Protein AF-A0A2G9NCZ1-F1 (afdb_monomer)

Secondary structure (DSSP, 8-state):
----HHHHHHHHHHHHHHHHHHHHHHHHHHHHS--HHHHHHHHHHHHHHHHHHHHHHHHHHHHHHHHH-TTGGGGHHHHHHHHHHHHHHHHHHHHHHHHHHH---HHHHHHHTHHHHHHHHHHHHHHHHHHHHHHHHHHHHHHHHHHHHHHHTT--

Mean predicted aligned error: 5.5 Å

Structure (mmCIF, N/CA/C/O backbone):
data_AF-A0A2G9NCZ1-F1
#
_entry.id   AF-A0A2G9NCZ1-F1
#
loop_
_atom_site.group_PDB
_atom_site.id
_atom_site.type_symbol
_atom_site.label_atom_id
_atom_site.label_alt_id
_atom_site.label_comp_id
_atom_site.label_asym_id
_atom_site.label_entity_id
_atom_site.label_seq_id
_atom_site.pdbx_PDB_ins_code
_atom_site.Cartn_x
_atom_site.Cartn_y
_atom_site.Cartn_z
_atom_site.occupancy
_atom_site.B_iso_or_equiv
_atom_site.auth_seq_id
_atom_site.auth_comp_id
_atom_site.auth_asym_id
_atom_site.auth_atom_id
_atom_site.pdbx_PDB_model_num
ATOM 1 N N . MET A 1 1 ? -2.284 -4.801 21.613 1.00 41.34 1 MET A N 1
ATOM 2 C CA . MET A 1 1 ? -1.680 -3.637 22.298 1.00 41.34 1 MET A CA 1
ATOM 3 C C . MET A 1 1 ? -2.272 -2.375 21.692 1.00 41.34 1 MET A C 1
ATOM 5 O O . MET A 1 1 ? -2.234 -2.248 20.473 1.00 41.34 1 MET A O 1
ATOM 9 N N . ALA A 1 2 ? -2.890 -1.494 22.481 1.00 47.34 2 ALA A N 1
ATOM 10 C CA . ALA A 1 2 ? -3.375 -0.217 21.961 1.00 47.34 2 ALA A CA 1
ATOM 11 C C . ALA A 1 2 ? -2.157 0.614 21.532 1.00 47.34 2 ALA A C 1
ATOM 13 O O . ALA A 1 2 ? -1.387 1.057 22.381 1.00 47.34 2 ALA A O 1
ATOM 14 N N . ARG A 1 3 ? -1.928 0.759 20.221 1.00 61.88 3 ARG A N 1
ATOM 15 C CA . ARG A 1 3 ? -0.846 1.610 19.718 1.00 61.88 3 ARG A CA 1
ATOM 16 C C . ARG A 1 3 ? -1.153 3.050 20.144 1.00 61.88 3 ARG A C 1
ATOM 18 O O . ARG A 1 3 ? -2.246 3.561 19.891 1.00 61.88 3 ARG A O 1
ATOM 25 N N . SER A 1 4 ? -0.214 3.690 20.836 1.00 83.81 4 SER A N 1
ATOM 26 C CA . SER A 1 4 ? -0.305 5.120 21.144 1.00 83.81 4 SER A CA 1
ATOM 27 C C . SER A 1 4 ? -0.333 5.931 19.836 1.00 83.81 4 SER A C 1
ATOM 29 O O . SER A 1 4 ? 0.045 5.419 18.784 1.00 83.81 4 SER A O 1
ATOM 31 N N . ALA A 1 5 ? -0.780 7.197 19.871 1.00 83.25 5 ALA A N 1
ATOM 32 C CA . ALA A 1 5 ? -0.726 8.049 18.664 1.00 83.25 5 ALA A CA 1
ATOM 33 C C . ALA A 1 5 ? 0.713 8.148 18.140 1.00 83.25 5 ALA A C 1
ATOM 35 O O . ALA A 1 5 ? 0.945 7.967 16.950 1.00 83.25 5 ALA A O 1
ATOM 36 N N . ALA A 1 6 ? 1.667 8.327 19.058 1.00 87.25 6 ALA A N 1
ATOM 37 C CA . ALA A 1 6 ? 3.090 8.295 18.755 1.00 87.25 6 ALA A CA 1
ATOM 38 C C . ALA A 1 6 ? 3.498 6.984 18.065 1.00 87.25 6 ALA A C 1
ATOM 40 O O . ALA A 1 6 ? 4.174 7.021 17.048 1.00 87.25 6 ALA A O 1
ATOM 41 N N . GLY A 1 7 ? 3.020 5.830 18.543 1.00 89.00 7 GLY A N 1
ATOM 42 C CA . GLY A 1 7 ? 3.310 4.537 17.921 1.00 89.00 7 GLY A CA 1
ATOM 43 C C . GLY A 1 7 ? 2.792 4.406 16.483 1.00 89.00 7 GLY A C 1
ATOM 44 O O . GLY A 1 7 ? 3.449 3.779 15.657 1.00 89.00 7 GLY A O 1
ATOM 45 N N . ILE A 1 8 ? 1.642 5.009 16.160 1.00 90.56 8 ILE A N 1
ATOM 46 C CA . ILE A 1 8 ? 1.113 5.028 14.784 1.00 90.56 8 ILE A CA 1
ATOM 47 C C . ILE A 1 8 ? 1.988 5.911 13.891 1.00 90.56 8 ILE A C 1
ATOM 49 O O . ILE A 1 8 ? 2.368 5.483 12.806 1.00 90.56 8 ILE A O 1
ATOM 53 N N . ILE A 1 9 ? 2.354 7.104 14.368 1.00 93.06 9 ILE A N 1
ATOM 54 C CA . ILE A 1 9 ? 3.224 8.037 13.636 1.00 93.06 9 ILE A CA 1
ATOM 55 C C . ILE A 1 9 ? 4.594 7.409 13.377 1.00 93.06 9 ILE A C 1
ATOM 57 O O . ILE A 1 9 ? 5.069 7.432 12.249 1.00 93.06 9 ILE A O 1
ATOM 61 N N . ILE A 1 10 ? 5.201 6.793 14.394 1.00 93.69 10 ILE A N 1
ATOM 62 C CA . ILE A 1 10 ? 6.500 6.122 14.270 1.00 93.69 10 ILE A CA 1
ATOM 63 C C . ILE A 1 10 ? 6.409 4.980 13.253 1.00 93.69 10 ILE A C 1
ATOM 65 O O . ILE A 1 10 ? 7.249 4.880 12.365 1.00 93.69 10 ILE A O 1
ATOM 69 N N . SER A 1 11 ? 5.368 4.143 13.332 1.00 92.75 11 SER A N 1
ATOM 70 C CA . SER A 1 11 ? 5.160 3.053 12.370 1.00 92.75 11 SER A CA 1
ATOM 71 C C . SER A 1 11 ? 5.003 3.568 10.935 1.00 92.75 11 SER A C 1
ATOM 73 O O . SER A 1 11 ? 5.524 2.954 10.004 1.00 92.75 11 SER A O 1
ATOM 75 N N . TRP A 1 12 ? 4.293 4.682 10.746 1.00 93.94 12 TRP A N 1
ATOM 76 C CA . TRP A 1 12 ? 4.139 5.305 9.433 1.00 93.94 12 TRP A CA 1
ATOM 77 C C . TRP A 1 12 ? 5.453 5.902 8.930 1.00 93.94 12 TRP A C 1
ATOM 79 O O . TRP A 1 12 ? 5.816 5.683 7.778 1.00 93.94 12 TRP A O 1
ATOM 89 N N . PHE A 1 13 ? 6.224 6.550 9.804 1.00 95.62 13 PHE A N 1
ATOM 90 C CA . PHE A 1 13 ? 7.549 7.058 9.466 1.00 95.62 13 PHE A CA 1
ATOM 91 C C . PHE A 1 13 ? 8.486 5.936 8.998 1.00 95.62 13 PHE A C 1
ATOM 93 O O . PHE A 1 13 ? 9.141 6.080 7.972 1.00 95.62 13 PHE A O 1
ATOM 100 N N . PHE A 1 14 ? 8.488 4.780 9.672 1.00 95.88 14 PHE A N 1
ATOM 101 C CA . PHE A 1 14 ? 9.230 3.603 9.205 1.00 95.88 14 PHE A CA 1
ATOM 102 C C . PHE A 1 14 ? 8.732 3.074 7.855 1.00 95.88 14 PHE A C 1
ATOM 104 O O . PHE A 1 14 ? 9.536 2.590 7.065 1.00 95.88 14 PHE A O 1
ATOM 111 N N . THR A 1 15 ? 7.435 3.191 7.564 1.00 94.62 15 THR A N 1
ATOM 112 C CA . THR A 1 15 ? 6.882 2.813 6.252 1.00 94.62 15 THR A CA 1
ATOM 113 C C . THR A 1 15 ? 7.402 3.740 5.155 1.00 94.62 15 THR A C 1
ATOM 115 O O . THR A 1 15 ? 7.860 3.267 4.118 1.00 94.62 15 THR A O 1
ATOM 118 N N . LEU A 1 16 ? 7.407 5.055 5.396 1.00 96.19 16 LEU A N 1
ATOM 119 C CA . LEU A 1 16 ? 7.990 6.026 4.469 1.00 96.19 16 LEU A CA 1
ATOM 120 C C . LEU A 1 16 ? 9.493 5.811 4.289 1.00 96.19 16 LEU A C 1
ATOM 122 O O . LEU A 1 16 ? 9.981 5.804 3.162 1.00 96.19 16 LEU A O 1
ATOM 126 N N . LEU A 1 17 ? 10.218 5.586 5.387 1.00 97.62 17 LEU A N 1
ATOM 127 C CA . LEU A 1 17 ? 11.644 5.289 5.350 1.00 97.62 17 LEU A CA 1
ATOM 128 C C . LEU A 1 17 ? 11.920 4.030 4.522 1.00 97.62 17 LEU A C 1
ATOM 130 O O . LEU A 1 17 ? 12.833 4.036 3.705 1.00 97.62 17 LEU A O 1
ATOM 134 N N . ALA A 1 18 ? 11.109 2.980 4.676 1.00 97.06 18 ALA A N 1
ATOM 135 C CA . ALA A 1 18 ? 11.230 1.761 3.885 1.00 97.06 18 ALA A CA 1
ATOM 136 C C . ALA A 1 18 ? 11.011 2.018 2.385 1.00 97.06 18 ALA A C 1
ATOM 138 O O . ALA A 1 18 ? 11.780 1.507 1.576 1.00 97.06 18 ALA A O 1
ATOM 139 N N . ILE A 1 19 ? 10.024 2.841 2.007 1.00 96.75 19 ILE A N 1
ATOM 140 C CA . ILE A 1 19 ? 9.799 3.236 0.604 1.00 96.75 19 ILE A CA 1
ATOM 141 C C . ILE A 1 19 ? 11.014 4.000 0.061 1.00 96.75 19 ILE A C 1
ATOM 143 O O . ILE A 1 19 ? 11.491 3.699 -1.030 1.00 96.75 19 ILE A O 1
ATOM 147 N N . ILE A 1 20 ? 11.547 4.957 0.825 1.00 97.06 20 ILE A N 1
ATOM 148 C CA . ILE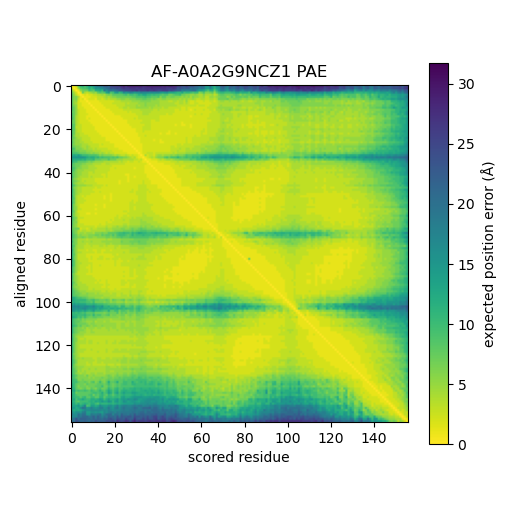 A 1 20 ? 12.723 5.739 0.419 1.00 97.06 20 ILE A CA 1
ATOM 149 C C . ILE A 1 20 ? 13.939 4.826 0.242 1.00 97.06 20 ILE A C 1
ATOM 151 O O . ILE A 1 20 ? 14.609 4.890 -0.785 1.00 97.06 20 ILE A O 1
ATOM 155 N N . VAL A 1 21 ? 14.210 3.949 1.210 1.00 97.44 21 VAL A N 1
ATOM 156 C CA . VAL A 1 21 ? 15.326 2.996 1.146 1.00 97.44 21 VAL A CA 1
ATOM 157 C C . VAL A 1 21 ? 15.165 2.047 -0.040 1.00 97.44 21 VAL A C 1
ATOM 159 O O . VAL A 1 21 ? 16.136 1.816 -0.750 1.00 97.44 21 VAL A O 1
ATOM 162 N N . LEU A 1 22 ? 13.955 1.548 -0.305 1.00 96.50 22 LEU A N 1
ATOM 163 C CA . LEU A 1 22 ? 13.668 0.714 -1.472 1.00 96.50 22 LEU A CA 1
ATOM 164 C C . LEU A 1 22 ? 14.038 1.432 -2.776 1.00 96.50 22 LEU A C 1
ATOM 166 O O . LEU A 1 22 ? 14.739 0.863 -3.608 1.00 96.50 22 LEU A O 1
ATOM 170 N N . VAL A 1 23 ? 13.609 2.687 -2.939 1.00 96.62 23 VAL A N 1
ATOM 171 C CA . VAL A 1 23 ? 13.911 3.497 -4.129 1.00 96.62 23 VAL A CA 1
ATOM 172 C C . VAL A 1 23 ? 15.408 3.774 -4.241 1.00 96.62 23 VAL A C 1
ATOM 174 O O . VAL A 1 23 ? 15.977 3.614 -5.318 1.00 96.62 23 VAL A O 1
ATOM 177 N N . LEU A 1 24 ? 16.072 4.144 -3.145 1.00 97.25 24 LEU A N 1
ATOM 178 C CA . LEU A 1 24 ? 17.516 4.390 -3.135 1.00 97.25 24 LEU A CA 1
ATOM 179 C C . LEU A 1 24 ? 18.307 3.138 -3.518 1.00 97.25 24 LEU A C 1
ATOM 181 O O . LEU A 1 24 ? 19.193 3.214 -4.367 1.00 97.25 24 LEU A O 1
ATOM 185 N N . LEU A 1 25 ? 17.965 1.988 -2.935 1.00 97.31 25 LEU A N 1
ATOM 186 C CA . LEU A 1 25 ? 18.601 0.713 -3.258 1.00 97.31 25 LEU A CA 1
ATOM 187 C C . LEU A 1 25 ? 18.368 0.332 -4.717 1.00 97.31 25 LEU A C 1
ATOM 189 O O . LEU A 1 25 ? 19.311 -0.068 -5.390 1.00 97.31 25 LEU A O 1
ATOM 193 N N . ALA A 1 26 ? 17.150 0.502 -5.228 1.00 95.50 26 ALA A N 1
ATOM 194 C CA . ALA A 1 26 ? 16.843 0.224 -6.625 1.00 95.50 26 ALA A CA 1
ATOM 195 C C . ALA A 1 26 ? 17.695 1.092 -7.571 1.00 95.50 26 ALA A C 1
ATOM 197 O O . ALA A 1 26 ? 18.331 0.569 -8.484 1.00 95.50 26 ALA A O 1
ATOM 198 N N . ASN A 1 27 ? 17.798 2.399 -7.305 1.00 96.38 27 ASN A N 1
ATOM 199 C CA . ASN A 1 27 ? 18.645 3.307 -8.086 1.00 96.38 27 ASN A CA 1
ATOM 200 C C . ASN A 1 27 ? 20.138 2.952 -7.981 1.00 96.38 27 ASN A C 1
ATOM 202 O O . ASN A 1 27 ? 20.850 2.984 -8.983 1.00 96.38 27 ASN A O 1
ATOM 206 N N . PHE A 1 28 ? 20.611 2.564 -6.795 1.00 96.69 28 PHE A N 1
ATOM 207 C CA . PHE A 1 28 ? 21.983 2.093 -6.610 1.00 96.69 28 PHE A CA 1
ATOM 208 C C . PHE A 1 28 ? 22.267 0.823 -7.422 1.00 96.69 28 PHE A C 1
ATOM 210 O O . PHE A 1 28 ? 23.310 0.723 -8.066 1.00 96.69 28 PHE A O 1
ATOM 217 N N . VAL A 1 29 ? 21.329 -0.128 -7.442 1.00 95.50 29 VAL A N 1
ATOM 218 C CA . VAL A 1 29 ? 21.446 -1.353 -8.244 1.00 95.50 29 VAL A CA 1
ATOM 219 C C . VAL A 1 29 ? 21.495 -1.029 -9.737 1.00 95.50 29 VAL A C 1
ATOM 221 O O . VAL A 1 29 ? 22.359 -1.567 -10.421 1.00 95.50 29 VAL A O 1
ATOM 224 N N . ALA A 1 30 ? 20.650 -0.124 -10.242 1.00 94.69 30 ALA A N 1
ATOM 225 C CA . ALA A 1 30 ? 20.715 0.326 -11.639 1.00 94.69 30 ALA A CA 1
ATOM 226 C C . ALA A 1 30 ? 22.058 0.972 -12.002 1.00 94.69 30 ALA A C 1
ATOM 228 O O . ALA A 1 30 ? 22.564 0.763 -13.102 1.00 94.69 30 ALA A O 1
ATOM 229 N N . TYR A 1 31 ? 22.647 1.736 -11.080 1.00 94.88 31 TYR A N 1
ATOM 230 C CA . TYR A 1 31 ? 23.971 2.319 -11.274 1.00 94.88 31 TYR A CA 1
ATOM 231 C C . TYR A 1 31 ? 25.076 1.250 -11.307 1.00 94.88 31 TYR A C 1
ATOM 233 O O . TYR A 1 31 ? 25.965 1.303 -12.153 1.00 94.88 31 TYR A O 1
ATOM 241 N N . ALA A 1 32 ? 25.021 0.269 -10.402 1.00 95.25 32 ALA A N 1
ATOM 242 C CA . ALA A 1 32 ? 26.025 -0.791 -10.303 1.00 95.25 32 ALA A CA 1
ATOM 243 C C . ALA A 1 32 ? 25.907 -1.854 -11.413 1.00 95.25 32 ALA A C 1
ATOM 245 O O . ALA A 1 32 ? 26.908 -2.453 -11.806 1.00 95.25 32 ALA A O 1
ATOM 246 N N . LEU A 1 33 ? 24.692 -2.103 -11.904 1.00 94.25 33 LEU A N 1
ATOM 247 C CA . LEU A 1 33 ? 24.364 -3.111 -12.909 1.00 94.25 33 LEU A CA 1
A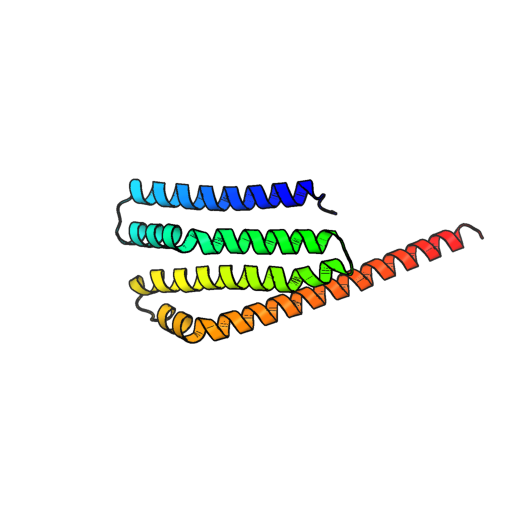TOM 248 C C . LEU A 1 33 ? 23.541 -2.464 -14.037 1.00 94.25 33 LEU A C 1
ATOM 250 O O . LEU A 1 33 ? 22.308 -2.538 -14.014 1.00 94.25 33 LEU A O 1
ATOM 254 N N . PRO A 1 34 ? 24.199 -1.859 -15.043 1.00 87.38 34 PRO A N 1
ATOM 255 C CA . PRO A 1 34 ? 23.538 -1.196 -16.166 1.00 87.38 34 PRO A CA 1
ATOM 256 C C . PRO A 1 34 ? 22.987 -2.223 -17.170 1.00 87.38 34 PRO A C 1
ATOM 258 O O . PRO A 1 34 ? 23.476 -2.375 -18.287 1.00 87.38 34 PRO A O 1
ATOM 261 N N . ASN A 1 35 ? 21.970 -2.969 -16.747 1.00 93.25 35 ASN A N 1
ATOM 262 C CA . ASN A 1 35 ? 21.204 -3.896 -17.571 1.00 93.25 35 ASN A CA 1
ATOM 263 C C . ASN A 1 35 ? 19.880 -3.222 -17.988 1.00 93.25 35 ASN A C 1
ATOM 265 O O . ASN A 1 35 ? 19.221 -2.652 -17.116 1.00 93.25 35 ASN A O 1
ATOM 269 N N . PRO A 1 36 ? 19.447 -3.315 -19.261 1.00 91.88 36 PRO A N 1
ATOM 270 C CA . PRO A 1 36 ? 18.187 -2.726 -19.729 1.00 91.88 36 PRO A CA 1
A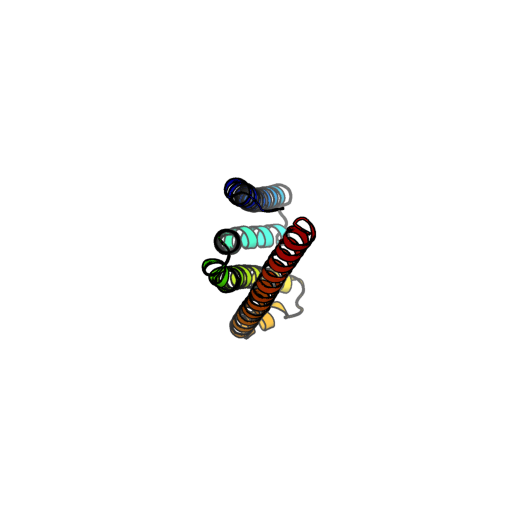TOM 271 C C . PRO A 1 36 ? 16.965 -3.069 -18.862 1.00 91.88 36 PRO A C 1
ATOM 273 O O 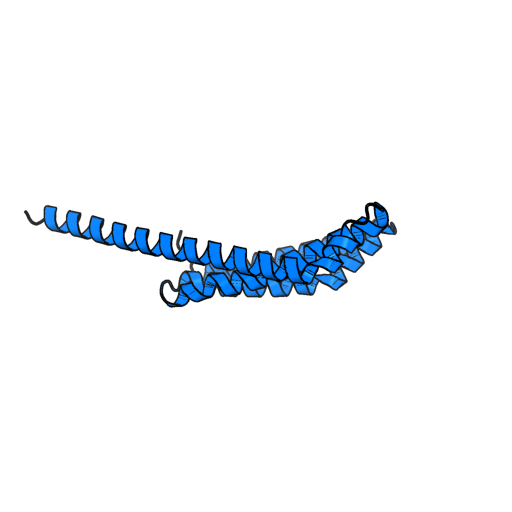. PRO A 1 36 ? 16.203 -2.182 -18.499 1.00 91.88 36 PRO A O 1
ATOM 276 N N . ILE A 1 37 ? 16.840 -4.328 -18.430 1.00 92.31 37 ILE A N 1
ATOM 277 C CA . ILE A 1 37 ? 15.733 -4.802 -17.582 1.00 92.31 37 ILE A CA 1
ATOM 278 C C . ILE A 1 37 ? 15.747 -4.096 -16.223 1.00 92.31 37 ILE A C 1
ATOM 280 O O . ILE A 1 37 ? 14.712 -3.691 -15.697 1.00 92.31 37 ILE A O 1
ATOM 284 N N . VAL A 1 38 ? 16.938 -3.947 -15.640 1.00 92.75 38 VAL A N 1
ATOM 285 C CA . VAL A 1 38 ? 17.116 -3.286 -14.342 1.00 92.75 38 VAL A CA 1
ATOM 286 C C . VAL A 1 38 ? 16.795 -1.799 -14.463 1.00 92.75 38 VAL A C 1
ATOM 288 O O . VAL A 1 38 ? 16.099 -1.258 -13.607 1.00 92.75 38 VAL A O 1
ATOM 291 N N . LEU A 1 39 ? 17.256 -1.146 -15.531 1.00 94.19 39 LEU A N 1
ATOM 292 C CA . LEU A 1 39 ? 16.989 0.269 -15.786 1.00 94.19 39 LEU A CA 1
ATOM 293 C C . LEU A 1 39 ? 15.489 0.540 -15.942 1.00 94.19 39 LEU A C 1
ATOM 295 O O . LEU A 1 39 ? 14.983 1.469 -15.316 1.00 94.19 39 LEU A O 1
ATOM 299 N N . ASP A 1 40 ? 14.770 -0.305 -16.679 1.00 94.25 40 ASP A N 1
ATOM 300 C CA . ASP A 1 40 ? 13.324 -0.170 -16.867 1.00 94.25 40 ASP A CA 1
ATOM 301 C C . ASP A 1 40 ? 12.540 -0.407 -15.571 1.00 94.25 40 ASP A C 1
ATOM 303 O O . ASP A 1 40 ? 11.619 0.348 -15.256 1.00 94.25 40 ASP A O 1
ATOM 307 N N . LEU A 1 41 ? 12.924 -1.402 -14.764 1.00 93.94 41 LEU A N 1
ATOM 308 C CA . LEU A 1 41 ? 12.305 -1.641 -13.454 1.00 93.94 41 LEU A CA 1
ATOM 309 C C . LEU A 1 41 ? 12.545 -0.481 -12.477 1.00 93.94 41 LEU A C 1
ATOM 311 O O . LEU A 1 41 ? 11.659 -0.121 -11.697 1.00 93.94 41 LEU A O 1
ATOM 315 N N . VAL A 1 42 ? 13.728 0.128 -12.516 1.00 95.81 42 VAL A N 1
ATOM 316 C CA . VAL A 1 42 ? 14.053 1.293 -11.684 1.00 95.81 42 VAL A CA 1
ATOM 317 C C . VAL A 1 42 ? 13.325 2.540 -12.181 1.00 95.81 42 VAL A C 1
ATOM 319 O O . VAL A 1 42 ? 12.785 3.293 -11.368 1.00 95.81 42 VAL A O 1
ATOM 322 N N . ALA A 1 43 ? 13.230 2.741 -13.496 1.00 95.69 43 ALA A N 1
ATOM 323 C CA . ALA A 1 43 ? 12.425 3.803 -14.094 1.00 95.69 43 ALA A CA 1
ATOM 324 C C . ALA A 1 43 ? 10.942 3.650 -13.725 1.00 95.69 43 ALA A C 1
ATOM 326 O O . ALA A 1 43 ? 10.303 4.624 -13.322 1.00 95.69 43 ALA A O 1
ATOM 327 N N . PHE A 1 44 ? 10.419 2.421 -13.762 1.00 96.25 44 PHE A N 1
ATOM 328 C CA . PHE A 1 44 ? 9.086 2.084 -13.276 1.00 96.25 44 PHE A CA 1
ATOM 329 C C . PHE A 1 44 ? 8.902 2.488 -11.812 1.00 96.25 44 PHE A C 1
ATOM 331 O O . PHE A 1 44 ? 7.951 3.208 -11.496 1.00 96.25 44 PHE A O 1
ATOM 338 N N . LEU A 1 45 ? 9.808 2.060 -10.925 1.00 96.88 45 LEU A N 1
ATOM 339 C CA . LEU A 1 45 ? 9.706 2.349 -9.498 1.00 96.88 45 LEU A CA 1
ATOM 340 C C . LEU A 1 45 ? 9.737 3.860 -9.237 1.00 96.88 45 LEU A C 1
ATOM 342 O O . LEU A 1 45 ? 8.887 4.367 -8.508 1.00 96.88 45 LEU A O 1
ATOM 346 N N . ASN A 1 46 ? 10.660 4.590 -9.869 1.00 96.50 46 ASN A N 1
ATOM 347 C CA . ASN A 1 46 ? 10.756 6.046 -9.756 1.00 96.50 46 ASN A CA 1
ATOM 348 C C . ASN A 1 46 ? 9.496 6.751 -10.296 1.00 96.50 46 ASN A C 1
ATOM 350 O O . ASN A 1 46 ? 8.997 7.682 -9.668 1.00 96.50 46 ASN A O 1
ATOM 354 N N . GLY A 1 47 ? 8.938 6.286 -11.418 1.00 97.00 47 GLY A N 1
ATOM 355 C CA . GLY A 1 47 ? 7.721 6.844 -12.015 1.00 97.00 47 GLY A CA 1
ATOM 356 C C . GLY A 1 47 ? 6.434 6.529 -11.244 1.00 97.00 47 GLY A C 1
ATOM 357 O O . GLY A 1 47 ? 5.440 7.239 -11.389 1.00 97.00 47 GLY A O 1
ATOM 358 N N . ASN A 1 48 ? 6.441 5.491 -10.402 1.00 97.38 48 ASN A N 1
ATOM 359 C CA . ASN A 1 48 ? 5.268 5.011 -9.664 1.00 97.38 48 ASN A CA 1
ATOM 360 C C . ASN A 1 48 ? 5.398 5.147 -8.139 1.00 97.38 48 ASN A C 1
ATOM 362 O O . ASN A 1 48 ? 4.466 4.796 -7.417 1.00 97.38 48 ASN A O 1
ATOM 366 N N . VAL A 1 49 ? 6.505 5.694 -7.624 1.00 97.12 49 VAL A N 1
ATOM 367 C CA . VAL A 1 49 ? 6.741 5.866 -6.177 1.00 97.12 49 VAL A CA 1
ATOM 368 C C . VAL A 1 49 ? 5.624 6.654 -5.491 1.00 97.12 49 VAL A C 1
ATOM 370 O O . VAL A 1 49 ? 5.271 6.387 -4.342 1.00 97.12 49 VAL A O 1
ATOM 373 N N . TRP A 1 50 ? 5.014 7.595 -6.210 1.00 97.12 50 TRP A N 1
ATOM 374 C CA . TRP A 1 50 ? 3.907 8.402 -5.712 1.00 97.12 50 TRP A CA 1
ATOM 375 C C . TRP A 1 50 ? 2.695 7.544 -5.314 1.00 97.12 50 TRP A C 1
ATOM 377 O O . TRP A 1 50 ? 2.048 7.863 -4.319 1.00 97.12 50 TRP A O 1
ATOM 387 N N . LEU A 1 51 ? 2.431 6.422 -6.000 1.00 97.62 51 LEU A N 1
ATOM 388 C CA . LEU A 1 51 ? 1.368 5.473 -5.636 1.00 97.62 51 LEU A CA 1
ATOM 389 C C . LEU A 1 51 ? 1.614 4.893 -4.238 1.00 97.62 51 LEU A C 1
ATOM 391 O O . LEU A 1 51 ? 0.703 4.831 -3.411 1.00 97.62 51 LEU A O 1
ATOM 395 N N . LEU A 1 52 ? 2.866 4.525 -3.946 1.00 97.56 52 LEU A N 1
ATOM 396 C CA . LEU A 1 52 ? 3.265 3.997 -2.641 1.00 97.56 52 LEU A CA 1
ATOM 397 C C . L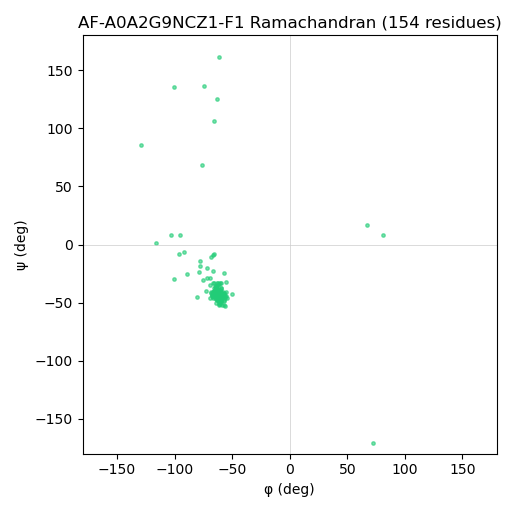EU A 1 52 ? 3.153 5.069 -1.554 1.00 97.56 52 LEU A C 1
ATOM 399 O O . LEU A 1 52 ? 2.589 4.812 -0.491 1.00 97.56 52 LEU A O 1
ATOM 403 N N . ILE A 1 53 ? 3.611 6.291 -1.831 1.00 97.44 53 ILE A N 1
ATOM 404 C CA . ILE A 1 53 ? 3.519 7.406 -0.880 1.00 97.44 53 ILE A CA 1
ATOM 405 C C . ILE A 1 53 ? 2.052 7.710 -0.554 1.00 97.44 53 ILE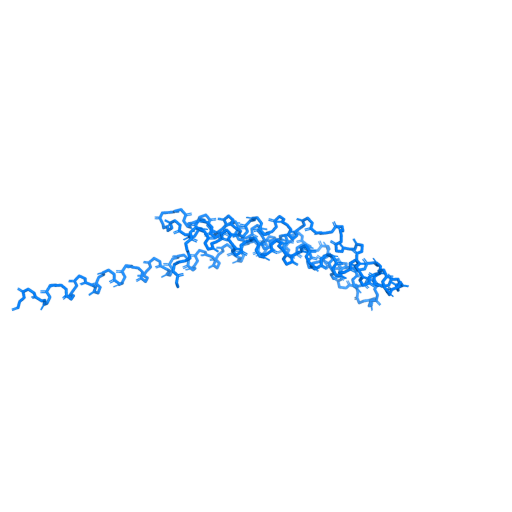 A C 1
ATOM 407 O O . ILE A 1 53 ? 1.684 7.727 0.622 1.00 97.44 53 ILE A O 1
ATOM 411 N N . ILE A 1 54 ? 1.199 7.882 -1.566 1.00 97.94 54 ILE A N 1
ATOM 412 C CA . ILE A 1 54 ? -0.225 8.175 -1.376 1.00 97.94 54 ILE A CA 1
ATOM 413 C C . ILE A 1 54 ? -0.916 7.038 -0.618 1.00 97.94 54 ILE A C 1
ATOM 415 O O . ILE A 1 54 ? -1.608 7.301 0.367 1.00 97.94 54 ILE A O 1
ATOM 419 N N . SER A 1 55 ? -0.685 5.779 -1.005 1.00 97.75 55 SER A N 1
ATOM 420 C CA . SER A 1 55 ? -1.259 4.629 -0.291 1.00 97.75 55 SER A CA 1
ATOM 421 C C . SER A 1 55 ? -0.874 4.618 1.192 1.00 97.75 55 SER A C 1
ATOM 423 O O . SER A 1 55 ? -1.733 4.410 2.049 1.00 97.75 55 SER A O 1
ATOM 425 N N . SER A 1 56 ? 0.385 4.940 1.516 1.00 97.50 56 SER A N 1
ATOM 426 C CA . SER A 1 56 ? 0.860 4.991 2.900 1.00 97.50 56 SER A CA 1
ATOM 427 C C . SER A 1 56 ? 0.142 6.065 3.722 1.00 97.50 56 SER A C 1
ATOM 429 O O . SER A 1 56 ? -0.151 5.843 4.896 1.00 97.50 56 SER A O 1
ATOM 431 N N . ILE A 1 57 ? -0.178 7.210 3.108 1.00 97.81 57 ILE A N 1
ATOM 432 C CA . ILE A 1 57 ? -0.926 8.297 3.746 1.00 97.81 57 ILE A CA 1
ATOM 433 C C . ILE A 1 57 ? -2.353 7.831 4.044 1.00 97.81 57 ILE A C 1
ATOM 435 O O . ILE A 1 57 ? -2.834 8.014 5.160 1.00 97.81 57 ILE A O 1
ATOM 439 N N . PHE A 1 58 ? -3.018 7.182 3.085 1.00 98.06 58 PHE A N 1
ATOM 440 C CA . PHE A 1 58 ? -4.365 6.647 3.292 1.00 98.06 58 PHE A CA 1
ATOM 441 C C . PHE A 1 58 ? -4.408 5.600 4.411 1.00 98.06 58 PHE A C 1
ATOM 443 O O . PHE A 1 58 ? -5.250 5.710 5.302 1.00 98.06 58 PHE A O 1
ATOM 450 N N . PHE A 1 59 ? -3.461 4.658 4.443 1.00 96.75 59 PHE A N 1
ATOM 451 C CA . PHE A 1 59 ? -3.365 3.680 5.534 1.00 96.75 59 PHE A CA 1
ATOM 452 C C . PHE A 1 59 ? -3.048 4.324 6.886 1.00 96.75 59 PHE A C 1
ATOM 454 O O . PHE A 1 59 ? -3.568 3.900 7.919 1.00 96.75 59 PHE A O 1
ATOM 461 N N . TYR A 1 60 ? -2.227 5.375 6.906 1.00 96.06 60 TYR A N 1
ATOM 462 C CA . TYR A 1 60 ? -1.981 6.143 8.122 1.00 96.06 60 TYR A CA 1
ATOM 463 C C . TYR A 1 60 ? -3.263 6.798 8.648 1.00 96.06 60 TYR A C 1
ATOM 465 O O . TYR A 1 60 ? -3.575 6.669 9.835 1.00 96.06 60 TYR A O 1
ATOM 473 N N . LEU A 1 61 ? -4.043 7.439 7.774 1.00 95.69 61 LEU A N 1
ATOM 474 C CA . LEU A 1 61 ? -5.333 8.028 8.136 1.00 95.69 61 LEU A CA 1
ATOM 475 C C . LEU A 1 61 ? -6.323 6.959 8.625 1.00 95.69 61 LEU A C 1
ATOM 477 O O . LEU A 1 61 ? -6.939 7.135 9.678 1.00 95.69 61 LEU A O 1
ATOM 481 N N . GLY A 1 62 ? -6.410 5.814 7.941 1.00 94.62 62 GLY A N 1
ATOM 482 C CA . GLY A 1 62 ? -7.214 4.668 8.375 1.00 94.62 62 GLY A CA 1
ATOM 483 C C . GLY A 1 62 ? -6.843 4.192 9.784 1.00 94.62 62 GLY A C 1
ATOM 484 O O . GLY A 1 62 ? -7.716 4.041 10.652 1.00 94.62 62 GLY A O 1
ATOM 485 N N . ALA A 1 63 ? -5.541 4.060 10.060 1.00 93.19 63 ALA A N 1
ATOM 486 C CA . ALA A 1 63 ? -5.013 3.685 11.370 1.00 93.19 63 ALA A CA 1
ATOM 487 C C . ALA A 1 63 ? -5.309 4.730 12.460 1.00 93.19 63 ALA A C 1
ATOM 489 O O . ALA A 1 63 ? -5.618 4.359 13.601 1.00 93.19 63 ALA A O 1
ATOM 490 N N . LEU A 1 64 ? -5.253 6.025 12.129 1.00 92.69 64 LEU A N 1
ATOM 491 C CA . LEU A 1 64 ? -5.655 7.093 13.043 1.00 92.69 64 LEU A CA 1
ATOM 492 C C . LEU A 1 64 ? -7.135 6.970 13.410 1.00 92.69 64 LEU A C 1
ATOM 494 O O . LEU A 1 64 ? -7.452 6.911 14.599 1.00 92.69 64 LEU A O 1
ATOM 498 N N . PHE A 1 65 ? -8.034 6.858 12.427 1.00 93.12 65 PHE A N 1
ATOM 499 C CA . PHE A 1 65 ? -9.470 6.709 12.689 1.00 93.12 65 PHE A CA 1
ATOM 500 C C . PHE A 1 65 ? -9.779 5.461 13.518 1.00 93.12 65 PHE A C 1
ATOM 502 O O . PHE A 1 65 ? -10.587 5.509 14.449 1.00 93.12 65 PHE A O 1
ATOM 509 N N . TYR A 1 66 ? -9.061 4.363 13.275 1.00 89.81 66 TYR A N 1
ATOM 510 C CA . TYR A 1 66 ? -9.254 3.112 14.004 1.00 89.81 66 TYR A CA 1
ATOM 511 C C . TYR A 1 66 ? -8.957 3.259 15.502 1.00 89.81 66 TYR A C 1
ATOM 513 O O . TYR A 1 66 ? -9.588 2.606 16.350 1.00 89.81 66 TYR A O 1
ATOM 521 N N . LYS A 1 67 ? -7.991 4.120 15.840 1.00 89.50 67 LYS A N 1
ATOM 522 C CA . LYS A 1 67 ? -7.564 4.373 17.215 1.00 89.50 67 LYS A CA 1
ATOM 523 C C . LYS A 1 67 ? -8.653 5.052 18.044 1.00 89.50 67 LYS A C 1
ATOM 525 O O . LYS A 1 67 ? -8.836 4.667 19.197 1.00 89.50 67 LYS A O 1
ATOM 530 N N . TYR A 1 68 ? -9.369 6.022 17.476 1.00 87.50 68 TYR A N 1
ATOM 531 C CA . TYR A 1 68 ? -10.375 6.810 18.201 1.00 87.50 68 TYR A CA 1
ATOM 532 C C . TYR A 1 68 ? -11.621 6.002 18.603 1.00 87.50 68 TYR A C 1
ATOM 534 O O . TYR A 1 68 ? -12.399 6.455 19.438 1.00 87.50 68 TYR A O 1
ATOM 542 N N . GLY A 1 69 ? -11.778 4.775 18.095 1.00 84.81 69 GLY A N 1
ATOM 543 C CA . GLY A 1 69 ? -12.914 3.920 18.430 1.00 84.81 69 GLY A CA 1
ATOM 544 C C . GLY A 1 69 ? -14.212 4.407 17.786 1.00 84.81 69 GLY A C 1
ATOM 545 O O . GLY A 1 69 ? -14.205 5.260 16.903 1.00 84.81 69 GLY A O 1
ATOM 546 N N . PHE A 1 70 ? -15.334 3.810 18.177 1.00 85.44 70 PHE A N 1
ATOM 547 C CA . PHE A 1 70 ? -16.636 4.150 17.603 1.00 85.44 70 PHE A CA 1
ATOM 548 C C . PHE A 1 70 ? -17.123 5.508 18.131 1.00 85.44 70 PHE A C 1
ATOM 550 O O . PHE A 1 70 ? -17.005 5.732 19.339 1.00 85.44 70 PHE A O 1
ATOM 557 N N . PRO A 1 71 ? -17.675 6.397 17.277 1.00 88.25 71 PRO A N 1
ATOM 558 C CA . PRO A 1 71 ? -18.088 6.180 15.876 1.00 88.25 71 PRO A CA 1
ATOM 559 C C . PRO A 1 71 ? -17.022 6.500 14.812 1.00 88.25 71 PRO A C 1
ATOM 561 O O . PRO A 1 71 ? -17.230 6.242 13.632 1.00 88.25 71 PRO A O 1
ATOM 564 N N . VAL A 1 72 ? -15.875 7.055 15.201 1.00 91.12 72 VAL A N 1
ATOM 565 C CA . VAL A 1 72 ? -14.857 7.556 14.260 1.00 91.12 72 VAL A CA 1
ATOM 566 C C . VAL A 1 72 ? -14.203 6.427 13.450 1.00 91.12 72 VAL A C 1
ATOM 568 O O . VAL A 1 72 ? -13.901 6.596 12.273 1.00 91.12 72 VAL A O 1
ATOM 571 N N . ASN A 1 73 ? -14.045 5.242 14.039 1.00 91.31 73 ASN A N 1
ATOM 572 C CA . ASN A 1 73 ? -13.449 4.074 13.383 1.00 91.31 73 ASN A CA 1
ATOM 573 C C . ASN A 1 73 ? -14.262 3.506 12.201 1.00 91.31 73 ASN A C 1
ATOM 575 O O . ASN A 1 73 ? -1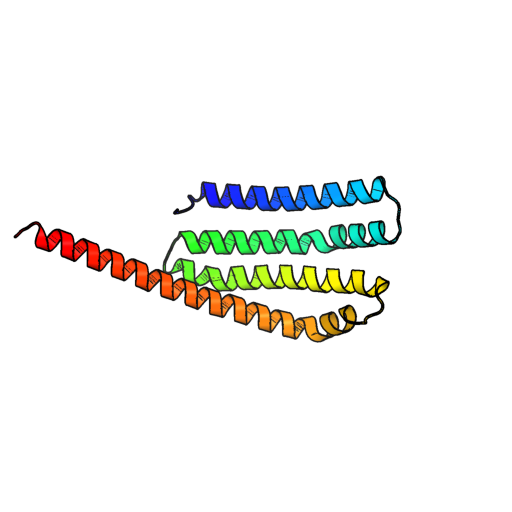3.756 2.636 11.496 1.00 91.31 73 ASN A O 1
ATOM 579 N N . ILE A 1 74 ? -15.490 3.983 11.963 1.00 93.25 74 ILE A N 1
ATOM 580 C CA . ILE A 1 74 ? -16.286 3.672 10.760 1.00 93.25 74 ILE A CA 1
ATOM 581 C C . ILE A 1 74 ? -15.628 4.276 9.509 1.00 93.25 74 ILE A C 1
ATOM 583 O O . ILE A 1 74 ? -15.839 3.792 8.401 1.00 93.25 74 ILE A O 1
ATOM 587 N N . LEU A 1 75 ? -14.802 5.312 9.676 1.00 94.56 75 LEU A N 1
ATOM 588 C CA . LEU A 1 75 ? -14.034 5.898 8.583 1.00 94.56 75 LEU A CA 1
ATOM 589 C C . LEU A 1 75 ? -12.798 5.066 8.223 1.00 94.56 75 LEU A C 1
ATOM 591 O O . LEU A 1 75 ? -12.248 5.259 7.153 1.00 94.56 75 LEU A O 1
ATOM 595 N N . THR A 1 76 ? -12.356 4.111 9.046 1.00 95.75 76 THR A N 1
ATOM 596 C CA . THR A 1 76 ? -11.172 3.298 8.713 1.00 95.75 76 THR A CA 1
ATOM 597 C C . THR A 1 76 ? -11.325 2.521 7.396 1.00 95.75 76 THR A C 1
ATOM 599 O O . THR A 1 76 ? -10.472 2.696 6.527 1.00 95.75 76 THR A O 1
ATOM 602 N N . PRO A 1 77 ? -12.401 1.733 7.178 1.00 97.19 77 PRO A N 1
ATOM 603 C CA . PRO A 1 77 ? -12.539 0.922 5.968 1.00 97.19 77 PRO A CA 1
ATOM 604 C C . PRO A 1 77 ? -12.463 1.687 4.634 1.00 97.19 77 PRO A C 1
ATOM 606 O O . PRO A 1 77 ? -11.752 1.213 3.752 1.00 97.19 77 PRO A O 1
ATOM 609 N N . PRO A 1 78 ? -13.119 2.851 4.432 1.00 97.75 78 PRO A N 1
ATOM 610 C CA . PRO A 1 78 ? -12.978 3.591 3.176 1.00 97.75 78 PRO A CA 1
ATOM 611 C C . PRO A 1 78 ? -11.562 4.133 2.948 1.00 97.75 78 PRO A C 1
ATOM 613 O O . PRO A 1 78 ? -11.089 4.083 1.816 1.00 97.75 78 PRO A O 1
ATOM 616 N N . PHE A 1 79 ? -10.855 4.595 3.987 1.00 97.81 79 PHE A N 1
ATOM 617 C CA . PHE A 1 79 ? -9.465 5.047 3.834 1.00 97.81 79 PHE A CA 1
ATOM 618 C C . PHE A 1 79 ? -8.530 3.883 3.478 1.00 97.81 79 PHE A C 1
ATOM 620 O O . PHE A 1 79 ? -7.747 4.002 2.535 1.00 97.81 79 PHE A O 1
ATOM 627 N N . ASP A 1 80 ? -8.671 2.738 4.150 1.00 97.69 80 ASP A N 1
ATOM 628 C CA . ASP A 1 80 ? -7.910 1.528 3.819 1.00 97.69 80 ASP A CA 1
ATOM 629 C C . ASP A 1 80 ? -8.256 1.011 2.411 1.00 97.69 80 ASP A C 1
ATOM 631 O O . ASP A 1 80 ? -7.378 0.546 1.682 1.00 97.69 80 ASP A O 1
ATOM 635 N N . GLY A 1 81 ? -9.516 1.141 1.989 1.00 98.12 81 GLY A N 1
ATOM 636 C CA . GLY A 1 81 ? -9.970 0.812 0.640 1.00 98.12 81 GLY A CA 1
ATOM 637 C C . GLY A 1 81 ? -9.268 1.649 -0.424 1.00 98.12 81 GLY A C 1
ATOM 638 O O . GLY A 1 81 ? -8.701 1.091 -1.362 1.00 98.12 81 GLY A O 1
ATOM 639 N N . VAL A 1 82 ? -9.248 2.977 -0.267 1.00 98.38 82 VAL A N 1
ATOM 640 C CA . VAL A 1 82 ? -8.548 3.869 -1.206 1.00 98.38 82 VAL A CA 1
ATOM 641 C C . VAL A 1 82 ? -7.047 3.571 -1.227 1.00 98.38 82 VAL A C 1
ATOM 643 O O . VAL A 1 82 ? -6.471 3.426 -2.304 1.00 98.38 82 VAL A O 1
ATOM 646 N N . GLY A 1 83 ? -6.413 3.408 -0.060 1.00 97.94 83 GLY A N 1
ATOM 647 C CA . GLY A 1 83 ? -4.997 3.037 0.024 1.00 97.94 83 GLY A CA 1
ATOM 648 C C . GLY A 1 83 ? -4.689 1.728 -0.707 1.00 97.94 83 GLY A C 1
ATOM 649 O O . GLY A 1 83 ? -3.721 1.648 -1.463 1.00 97.94 83 GLY A O 1
ATOM 650 N N . SER A 1 84 ? -5.563 0.730 -0.564 1.00 98.31 84 SER A N 1
ATOM 651 C CA . SER A 1 84 ? -5.437 -0.561 -1.246 1.00 98.31 84 SER A CA 1
ATOM 652 C C . SER A 1 84 ? -5.546 -0.433 -2.763 1.00 98.31 84 SER A C 1
ATOM 654 O O . SER A 1 84 ? -4.770 -1.066 -3.471 1.00 98.31 84 SER A O 1
ATOM 656 N N . VAL A 1 85 ? -6.439 0.418 -3.282 1.00 98.50 85 VAL A N 1
ATOM 657 C CA . VAL A 1 85 ? -6.547 0.674 -4.730 1.00 98.50 85 VAL A CA 1
ATOM 658 C C . VAL A 1 85 ? -5.234 1.212 -5.300 1.00 98.50 85 VAL A C 1
ATOM 660 O O . VAL A 1 85 ? -4.797 0.741 -6.346 1.00 98.50 85 VAL A O 1
ATOM 663 N N . PHE A 1 86 ? -4.561 2.133 -4.605 1.00 98.31 86 PHE A N 1
ATOM 664 C CA . PHE A 1 86 ? -3.254 2.641 -5.038 1.00 98.31 86 PHE A CA 1
ATOM 665 C C . PHE A 1 86 ? -2.166 1.557 -5.039 1.00 98.31 86 PHE A C 1
ATOM 667 O O . PHE A 1 86 ? -1.355 1.512 -5.964 1.00 98.31 86 PHE A O 1
ATOM 674 N N . ILE A 1 87 ? -2.175 0.646 -4.059 1.00 98.19 87 ILE A N 1
ATOM 675 C CA . ILE A 1 87 ? -1.285 -0.527 -4.065 1.00 98.19 87 ILE A CA 1
ATOM 676 C C . ILE A 1 87 ? -1.589 -1.433 -5.258 1.00 98.19 87 ILE A C 1
ATOM 678 O O . ILE A 1 87 ? -0.672 -1.860 -5.953 1.00 98.19 87 ILE A O 1
ATOM 682 N N . VAL A 1 88 ? -2.862 -1.706 -5.542 1.00 98.19 88 VAL A N 1
ATOM 683 C CA . VAL A 1 88 ? -3.238 -2.535 -6.693 1.00 98.19 88 VAL A CA 1
ATOM 684 C C . VAL A 1 88 ? -2.858 -1.867 -8.010 1.00 98.19 88 VAL A C 1
ATOM 686 O O . VAL A 1 88 ? -2.347 -2.545 -8.893 1.00 98.19 88 VAL A O 1
ATOM 689 N N . ALA A 1 89 ? -3.019 -0.550 -8.135 1.00 97.75 89 ALA A N 1
ATOM 690 C CA . ALA A 1 89 ? -2.551 0.197 -9.300 1.00 97.75 89 ALA A CA 1
ATOM 691 C C . ALA A 1 89 ? -1.032 0.057 -9.489 1.00 97.75 89 ALA A C 1
ATOM 693 O O . ALA A 1 89 ? -0.570 -0.198 -10.600 1.00 97.75 89 ALA A O 1
ATOM 694 N N . PHE A 1 90 ? -0.260 0.144 -8.401 1.00 97.75 90 PHE A N 1
ATOM 695 C CA . PHE A 1 90 ? 1.183 -0.094 -8.435 1.00 97.75 90 PHE A CA 1
ATOM 696 C C . PHE A 1 90 ? 1.507 -1.518 -8.910 1.00 97.75 90 PHE A C 1
ATOM 698 O O . PHE A 1 90 ? 2.366 -1.693 -9.770 1.00 97.75 90 PHE A O 1
ATOM 705 N N . LEU A 1 91 ? 0.794 -2.529 -8.405 1.00 97.38 91 LEU A N 1
ATOM 706 C CA . LEU A 1 91 ? 0.991 -3.926 -8.798 1.00 97.38 91 LEU A CA 1
ATOM 707 C C . LEU A 1 91 ? 0.614 -4.188 -10.261 1.00 97.38 91 LEU A C 1
ATOM 709 O O . LEU A 1 91 ? 1.349 -4.887 -10.949 1.00 97.38 91 LEU A O 1
ATOM 713 N N . ILE A 1 92 ? -0.486 -3.619 -10.761 1.00 96.38 92 ILE A N 1
ATOM 714 C CA . ILE A 1 92 ? -0.868 -3.743 -12.177 1.00 96.38 92 ILE A CA 1
ATOM 715 C C . ILE A 1 92 ? 0.211 -3.126 -13.069 1.00 96.38 92 ILE A C 1
ATOM 717 O O . ILE A 1 92 ? 0.638 -3.763 -14.028 1.00 96.38 92 ILE A O 1
ATOM 721 N N . ASN A 1 93 ? 0.692 -1.925 -12.733 1.00 95.31 93 ASN A N 1
ATOM 722 C CA . ASN A 1 93 ? 1.748 -1.274 -13.507 1.00 95.31 93 ASN A CA 1
ATOM 723 C C . ASN A 1 93 ? 3.080 -2.053 -13.425 1.00 95.31 93 ASN A C 1
ATOM 725 O O . ASN A 1 93 ? 3.824 -2.090 -14.400 1.00 95.31 93 ASN A O 1
ATOM 729 N N . LEU A 1 94 ? 3.374 -2.709 -12.294 1.00 94.75 94 LEU A N 1
ATOM 730 C CA . LEU A 1 94 ? 4.536 -3.595 -12.170 1.00 94.75 94 LEU A CA 1
ATOM 731 C C . LEU A 1 94 ? 4.406 -4.799 -13.109 1.00 94.75 94 LEU A C 1
ATOM 733 O O . LEU A 1 94 ? 5.353 -5.122 -13.824 1.00 94.75 94 LEU A O 1
ATOM 737 N N . VAL A 1 95 ? 3.235 -5.447 -13.129 1.00 94.62 95 VAL A N 1
ATOM 738 C CA . VAL A 1 95 ? 2.985 -6.585 -14.023 1.00 94.62 95 VAL A CA 1
ATOM 739 C C . VAL A 1 95 ? 3.122 -6.156 -15.481 1.00 94.62 95 VAL A C 1
ATOM 741 O O . VAL A 1 95 ? 3.789 -6.851 -16.235 1.00 94.62 95 VAL A O 1
ATOM 744 N N . GLU A 1 96 ? 2.577 -4.999 -15.863 1.00 92.81 96 GLU A N 1
ATOM 745 C CA . GLU A 1 96 ? 2.705 -4.428 -17.212 1.00 92.81 96 GLU A CA 1
ATOM 746 C C . GLU A 1 96 ? 4.170 -4.286 -17.654 1.00 92.81 96 GLU A C 1
ATOM 748 O O . GLU A 1 96 ? 4.529 -4.729 -18.743 1.00 92.81 96 GLU A O 1
ATOM 753 N N . VAL A 1 97 ? 5.038 -3.761 -16.786 1.00 92.69 97 VAL A N 1
ATOM 754 C CA . VAL A 1 97 ? 6.476 -3.637 -17.080 1.00 92.69 97 VAL A CA 1
ATOM 755 C C . VAL A 1 97 ? 7.144 -5.002 -17.214 1.00 92.69 97 VAL A C 1
ATOM 757 O O . VAL A 1 97 ? 7.960 -5.199 -18.108 1.00 92.69 97 VAL A O 1
ATOM 760 N N . THR A 1 98 ? 6.792 -5.974 -16.369 1.00 90.38 98 THR A N 1
ATOM 761 C CA . THR A 1 98 ? 7.354 -7.332 -16.480 1.00 90.38 98 THR A CA 1
ATOM 762 C C . THR A 1 98 ? 6.827 -8.108 -17.690 1.00 90.38 98 THR A C 1
ATOM 764 O O . THR A 1 98 ? 7.533 -8.957 -18.233 1.00 90.38 98 THR A O 1
ATOM 767 N N . ASP A 1 99 ? 5.607 -7.813 -18.139 1.00 90.88 99 ASP A N 1
ATOM 768 C CA . ASP A 1 99 ? 4.955 -8.481 -19.267 1.00 90.88 99 ASP A CA 1
ATOM 769 C C . ASP A 1 99 ? 5.623 -8.133 -20.602 1.00 90.88 99 ASP A C 1
ATOM 771 O O . ASP A 1 99 ? 5.692 -8.976 -21.495 1.00 90.88 99 ASP A O 1
ATOM 775 N N . ALA A 1 100 ? 6.227 -6.943 -20.698 1.00 86.12 100 ALA A N 1
ATOM 776 C CA . ALA A 1 100 ? 7.071 -6.552 -21.827 1.00 86.12 100 ALA A CA 1
ATOM 777 C C . ALA A 1 100 ? 8.257 -7.513 -22.055 1.00 86.12 100 ALA A C 1
ATOM 779 O O . ALA A 1 100 ? 8.751 -7.627 -23.175 1.00 86.12 100 ALA A O 1
ATOM 780 N N . TYR A 1 101 ? 8.689 -8.227 -21.011 1.00 88.81 101 TYR A N 1
ATOM 781 C CA . TYR A 1 101 ? 9.802 -9.175 -21.066 1.00 88.81 101 TYR A CA 1
ATOM 782 C C . TYR A 1 101 ? 9.360 -10.634 -21.169 1.00 88.81 101 TYR A C 1
ATOM 784 O O . TYR A 1 101 ? 10.089 -11.457 -21.720 1.00 88.81 101 TYR A O 1
ATOM 792 N N . SER A 1 102 ? 8.193 -10.973 -20.622 1.00 86.50 102 SER A N 1
ATOM 793 C CA . SER A 1 102 ? 7.690 -12.349 -20.603 1.00 86.50 102 SER A CA 1
ATOM 794 C C . SER A 1 102 ? 6.851 -12.697 -21.837 1.00 86.50 102 SER A C 1
ATOM 796 O O . SER A 1 102 ? 6.765 -13.870 -22.197 1.00 86.50 102 SER A O 1
ATOM 798 N N . GLY A 1 103 ? 6.239 -11.699 -22.488 1.00 83.19 103 GLY A N 1
ATOM 799 C CA . GLY A 1 103 ? 5.399 -11.881 -23.673 1.00 83.19 103 GLY A CA 1
ATOM 800 C C . GLY A 1 103 ? 4.094 -12.642 -23.413 1.00 83.19 103 GLY A C 1
ATOM 801 O O . GLY A 1 103 ? 3.486 -13.139 -24.358 1.00 83.19 103 GLY A O 1
ATOM 802 N N . ILE A 1 104 ? 3.665 -12.767 -22.152 1.00 87.25 104 ILE A N 1
ATOM 803 C CA . ILE A 1 104 ? 2.490 -13.566 -21.765 1.00 87.25 104 ILE A CA 1
ATOM 804 C C . ILE A 1 104 ? 1.184 -12.796 -22.059 1.00 87.25 104 ILE A C 1
ATOM 806 O O . ILE A 1 104 ? 0.134 -13.405 -22.260 1.00 87.25 104 ILE A O 1
ATOM 810 N N . GLY A 1 105 ? 1.233 -11.461 -22.124 1.00 87.69 105 GLY A N 1
ATOM 811 C CA . GLY A 1 105 ? 0.091 -10.591 -22.427 1.00 87.69 105 GLY A CA 1
ATOM 812 C C . GLY A 1 105 ? -0.824 -10.326 -21.225 1.00 87.69 105 GLY A C 1
ATOM 813 O O . GLY A 1 105 ? -1.905 -9.749 -21.373 1.00 87.69 105 GLY A O 1
ATOM 814 N N . VAL A 1 106 ? -0.419 -10.747 -20.022 1.00 89.94 106 VAL A N 1
ATOM 815 C CA . VAL A 1 106 ? -1.213 -10.600 -18.788 1.00 89.94 106 VAL A CA 1
ATOM 816 C C . VAL A 1 106 ? -1.310 -9.135 -18.371 1.00 89.94 106 VAL A C 1
ATOM 818 O O . VAL A 1 106 ? -2.351 -8.703 -17.872 1.00 89.94 106 VAL A O 1
ATOM 821 N N . GLY A 1 107 ? -0.250 -8.359 -18.597 1.00 89.44 107 GLY A N 1
ATOM 822 C CA . GLY A 1 107 ? -0.187 -6.941 -18.259 1.00 89.44 107 GLY A CA 1
ATOM 823 C C . GLY A 1 107 ? -1.238 -6.139 -19.017 1.00 89.44 107 GLY A C 1
ATOM 824 O O . GLY A 1 107 ? -1.977 -5.365 -18.408 1.00 89.44 107 GLY A O 1
ATOM 825 N N . TYR A 1 108 ? -1.383 -6.403 -20.319 1.00 89.50 108 TYR A N 1
ATOM 826 C CA . TYR A 1 108 ? -2.410 -5.769 -21.148 1.00 89.50 108 TYR A CA 1
ATOM 827 C C . TYR A 1 108 ? -3.822 -6.060 -20.626 1.00 89.50 108 TYR A C 1
ATOM 829 O O . TYR A 1 108 ? -4.601 -5.135 -20.400 1.00 89.50 108 TYR A O 1
ATOM 837 N N . VAL A 1 109 ? -4.133 -7.333 -20.354 1.00 93.25 109 VAL A N 1
ATOM 838 C CA . VAL A 1 109 ? -5.450 -7.742 -19.838 1.00 93.25 109 VAL A CA 1
ATOM 839 C C . VAL A 1 109 ? -5.747 -7.065 -18.497 1.00 93.25 109 VAL A C 1
ATOM 841 O O . VAL A 1 109 ? -6.813 -6.472 -18.326 1.00 93.25 109 VAL A O 1
ATOM 844 N N . LEU A 1 110 ? -4.804 -7.093 -17.549 1.00 93.88 110 LEU A N 1
ATOM 845 C CA . LEU A 1 110 ? -4.974 -6.436 -16.249 1.00 93.88 110 LEU A CA 1
ATOM 846 C C . LEU A 1 110 ? -5.185 -4.928 -16.391 1.00 93.88 110 LEU A C 1
ATOM 848 O O . LEU A 1 110 ? -6.013 -4.358 -15.680 1.00 93.88 110 LEU A O 1
ATOM 852 N N . LYS A 1 111 ? -4.479 -4.279 -17.321 1.00 93.12 111 LYS A N 1
ATOM 853 C CA . LYS A 1 111 ? -4.638 -2.848 -17.573 1.00 93.12 111 LYS A CA 1
ATOM 854 C C . LYS A 1 111 ? -6.009 -2.526 -18.161 1.00 93.12 111 LYS A C 1
ATOM 856 O O . LYS A 1 111 ? -6.662 -1.601 -17.675 1.00 93.12 111 LYS A O 1
ATOM 861 N N . SER A 1 112 ? -6.483 -3.312 -19.130 1.00 95.06 112 SER A N 1
ATOM 862 C CA . SER A 1 112 ? -7.813 -3.153 -19.735 1.00 95.06 112 SER A CA 1
ATOM 863 C C . SER A 1 112 ? -8.940 -3.267 -18.708 1.00 95.06 112 SER A C 1
ATOM 865 O O . SER A 1 112 ? -9.887 -2.486 -18.747 1.00 95.06 112 SER A O 1
ATOM 867 N N . TYR A 1 113 ? -8.821 -4.193 -17.754 1.00 96.31 113 TYR A N 1
ATOM 868 C CA . TYR A 1 113 ? -9.823 -4.400 -16.702 1.00 96.31 113 TYR A CA 1
ATOM 869 C C . TYR A 1 113 ? -9.510 -3.667 -15.389 1.00 96.31 113 TYR A C 1
ATOM 871 O O . TYR A 1 113 ? -10.224 -3.849 -14.400 1.00 96.31 113 TYR A O 1
ATOM 879 N N . SER A 1 114 ? -8.487 -2.807 -15.370 1.00 96.12 114 SER A N 1
ATOM 880 C CA . SER A 1 114 ? -7.995 -2.146 -14.154 1.00 96.12 114 SER A CA 1
ATOM 881 C C . SER A 1 114 ? -9.088 -1.385 -13.405 1.00 96.12 114 SER A C 1
ATOM 883 O O . SER A 1 114 ? -9.194 -1.511 -12.190 1.00 96.12 114 SER A O 1
ATOM 885 N N . PHE A 1 115 ? -9.973 -0.684 -14.117 1.00 96.94 115 PHE A N 1
ATOM 886 C CA . PHE A 1 115 ? -11.094 0.037 -13.513 1.00 96.94 115 PHE A CA 1
ATOM 887 C C . PHE A 1 115 ? -12.030 -0.879 -12.709 1.00 96.94 115 PHE A C 1
ATOM 889 O O . PHE A 1 115 ? -12.375 -0.573 -11.567 1.00 96.94 115 PHE A O 1
ATOM 896 N N . ILE A 1 116 ? -12.403 -2.031 -13.277 1.00 97.94 116 ILE A N 1
ATOM 897 C CA . ILE A 1 116 ? -13.261 -3.013 -12.602 1.00 97.94 116 ILE A CA 1
ATOM 898 C C . ILE A 1 116 ? -12.521 -3.606 -11.403 1.00 97.94 116 ILE A C 1
ATOM 900 O O . ILE A 1 116 ? -13.094 -3.707 -10.319 1.00 97.94 116 ILE A O 1
ATOM 904 N N . ILE A 1 117 ? -11.239 -3.941 -11.569 1.00 97.88 117 ILE A N 1
ATOM 905 C CA . ILE A 1 117 ? -10.396 -4.464 -10.489 1.00 97.88 117 ILE A CA 1
ATOM 906 C C . ILE A 1 117 ? -10.337 -3.464 -9.325 1.00 97.88 117 ILE A C 1
ATOM 908 O O . ILE A 1 117 ? -10.521 -3.861 -8.177 1.00 97.88 117 ILE A O 1
ATOM 912 N N . TYR A 1 118 ? -10.151 -2.169 -9.596 1.00 98.12 118 TYR A N 1
ATOM 913 C CA . TYR A 1 118 ? -10.113 -1.132 -8.562 1.00 98.12 118 TYR A CA 1
ATOM 914 C C . TYR A 1 118 ? -11.425 -1.042 -7.786 1.00 98.12 118 TYR A C 1
ATOM 916 O O . TYR A 1 118 ? -11.399 -1.000 -6.557 1.00 98.12 118 TYR A O 1
ATOM 924 N N . ILE A 1 119 ? -12.569 -1.072 -8.478 1.00 98.25 119 ILE A N 1
ATOM 925 C CA . ILE A 1 119 ? -13.889 -1.071 -7.834 1.00 98.25 119 ILE A CA 1
ATOM 926 C C . ILE A 1 119 ? -14.057 -2.306 -6.949 1.00 98.25 119 ILE A C 1
ATOM 928 O O . ILE A 1 119 ? -14.452 -2.186 -5.790 1.00 98.25 119 ILE A O 1
ATOM 932 N N . VAL A 1 120 ? -13.736 -3.490 -7.475 1.00 98.31 120 VAL A N 1
ATOM 933 C CA . VAL A 1 120 ? -13.871 -4.752 -6.741 1.00 98.31 120 VAL A CA 1
ATOM 934 C C . VAL A 1 120 ? -12.992 -4.745 -5.494 1.00 98.31 120 VAL A C 1
ATOM 936 O O . VAL A 1 120 ? -13.479 -5.047 -4.407 1.00 98.31 120 VAL A O 1
ATOM 939 N N . VAL A 1 121 ? -11.723 -4.349 -5.615 1.00 98.38 121 VAL A N 1
ATOM 940 C CA . VAL A 1 121 ? -10.803 -4.275 -4.474 1.00 98.38 121 VAL A CA 1
ATOM 941 C C . VAL A 1 121 ? -11.293 -3.268 -3.441 1.00 98.38 121 VAL A C 1
ATOM 943 O O . VAL A 1 121 ? -11.326 -3.593 -2.256 1.00 98.38 121 VAL A O 1
ATOM 946 N N . PHE A 1 122 ? -11.725 -2.081 -3.871 1.00 98.44 122 PHE A N 1
ATOM 947 C CA . PHE A 1 122 ? -12.268 -1.075 -2.966 1.00 98.44 122 PHE A CA 1
ATOM 948 C C . PHE A 1 122 ? -13.457 -1.625 -2.171 1.00 98.44 122 PHE A C 1
ATOM 950 O O . PHE A 1 122 ? -13.451 -1.580 -0.942 1.00 98.44 122 PHE A O 1
ATOM 957 N N . ILE A 1 123 ? -14.445 -2.206 -2.860 1.00 98.50 123 ILE A N 1
ATOM 958 C CA . ILE A 1 123 ? -15.637 -2.782 -2.229 1.00 98.50 123 ILE A CA 1
ATOM 959 C C . ILE A 1 123 ? -15.247 -3.897 -1.255 1.00 98.50 123 ILE A C 1
ATOM 961 O O . ILE A 1 123 ? -15.706 -3.893 -0.114 1.00 98.50 123 ILE A O 1
ATOM 965 N N . LEU A 1 124 ? -14.384 -4.830 -1.667 1.00 98.44 124 LEU A N 1
ATOM 966 C CA . LEU A 1 124 ? -13.960 -5.947 -0.821 1.00 98.44 124 LEU A CA 1
ATOM 967 C C . LEU A 1 124 ? -13.270 -5.463 0.456 1.00 98.44 124 LEU A C 1
ATOM 969 O O . LEU A 1 124 ? -13.631 -5.902 1.548 1.00 98.44 124 LEU A O 1
ATOM 973 N N . VAL A 1 125 ? -12.318 -4.536 0.342 1.00 98.19 125 VAL A N 1
ATOM 974 C CA . VAL A 1 125 ? -11.589 -4.000 1.499 1.00 98.19 125 VAL A CA 1
ATOM 975 C C . VAL A 1 125 ? -12.534 -3.258 2.442 1.00 98.19 125 VAL A C 1
ATOM 977 O O . VAL A 1 125 ? -12.480 -3.467 3.654 1.00 98.19 125 VAL A O 1
ATOM 980 N N . VAL A 1 126 ? -13.449 -2.452 1.901 1.00 98.06 126 VAL A N 1
ATOM 981 C CA . VAL A 1 126 ? -14.435 -1.714 2.697 1.00 98.06 126 VAL A CA 1
ATOM 982 C C . VAL A 1 126 ? -15.375 -2.664 3.442 1.00 98.06 126 VAL A C 1
ATOM 984 O O . VAL A 1 126 ? -15.576 -2.511 4.649 1.00 98.06 126 VAL A O 1
ATOM 987 N N . LEU A 1 127 ? -15.921 -3.675 2.761 1.00 97.94 127 LEU A N 1
ATOM 988 C CA . LEU A 1 127 ? -16.823 -4.656 3.368 1.00 97.94 127 LEU A CA 1
ATOM 989 C C . LEU A 1 127 ? -16.130 -5.441 4.485 1.00 97.94 127 LEU A C 1
ATOM 991 O O . LEU A 1 127 ? -16.648 -5.521 5.601 1.00 97.94 127 LEU A O 1
ATOM 995 N N . LEU A 1 128 ? -14.937 -5.975 4.213 1.00 97.06 128 LEU A N 1
ATOM 996 C CA . LEU A 1 128 ? -14.150 -6.707 5.206 1.00 97.06 128 LEU A CA 1
ATOM 997 C C . LEU A 1 128 ? -13.770 -5.811 6.393 1.00 97.06 128 LEU A C 1
ATOM 999 O O . LEU A 1 128 ? -13.852 -6.238 7.548 1.00 97.06 128 LEU A O 1
ATOM 1003 N N . GLY A 1 129 ? -13.428 -4.549 6.127 1.00 95.38 129 GLY A N 1
ATOM 1004 C CA . GLY A 1 129 ? -13.147 -3.559 7.159 1.00 95.38 129 GLY A CA 1
ATOM 1005 C C . GLY A 1 129 ? -14.355 -3.293 8.062 1.00 95.38 129 GLY A C 1
ATOM 1006 O O . GLY A 1 129 ? -14.213 -3.267 9.287 1.00 95.38 129 GLY A O 1
ATOM 1007 N N . TYR A 1 130 ? -15.561 -3.165 7.502 1.00 95.56 130 TYR A N 1
ATOM 1008 C CA . TYR A 1 130 ? -16.776 -2.988 8.303 1.00 95.56 130 TYR A CA 1
ATOM 1009 C C . TYR A 1 130 ? -17.113 -4.213 9.152 1.00 95.56 130 TYR A C 1
ATOM 1011 O O . TYR A 1 130 ? -17.465 -4.059 10.326 1.00 95.56 130 TYR A O 1
ATOM 1019 N N . VAL A 1 131 ? -16.942 -5.422 8.609 1.00 95.50 131 VAL A N 1
ATOM 1020 C CA . VAL A 1 131 ? -17.104 -6.666 9.377 1.00 95.50 131 VAL A CA 1
ATOM 1021 C C . VAL A 1 131 ? -16.149 -6.681 10.576 1.00 95.50 131 VAL A C 1
ATOM 1023 O O . VAL A 1 131 ? -16.572 -6.959 11.701 1.00 95.50 131 VAL A O 1
ATOM 1026 N N . ALA A 1 132 ? -14.884 -6.299 10.381 1.00 92.00 132 ALA A N 1
ATOM 1027 C CA . ALA A 1 132 ? -13.901 -6.224 11.460 1.00 92.00 132 ALA A CA 1
ATOM 1028 C C . ALA A 1 132 ? -14.272 -5.178 12.531 1.00 92.00 132 ALA A C 1
ATOM 1030 O O . ALA A 1 132 ? -14.149 -5.437 13.736 1.00 92.00 132 ALA A O 1
ATOM 1031 N N . VAL A 1 133 ? -14.773 -4.007 12.121 1.00 91.56 133 VAL A N 1
ATOM 1032 C CA . VAL A 1 133 ? -15.249 -2.965 13.046 1.00 91.56 133 VAL A CA 1
ATOM 1033 C C . VAL A 1 133 ? -16.433 -3.466 13.879 1.00 91.56 133 VAL A C 1
ATOM 1035 O O . VAL A 1 133 ? -16.429 -3.288 15.102 1.00 91.56 133 VAL A O 1
ATOM 1038 N N . ALA A 1 134 ? -17.408 -4.136 13.260 1.00 91.69 134 ALA A N 1
ATOM 1039 C CA . ALA A 1 134 ? -18.577 -4.685 13.946 1.00 91.69 134 ALA A CA 1
ATOM 1040 C C . ALA A 1 134 ? -18.194 -5.765 14.973 1.00 91.69 134 ALA A C 1
ATOM 1042 O O . ALA A 1 134 ? -18.611 -5.699 16.134 1.00 91.69 134 ALA A O 1
ATOM 1043 N N . GLN A 1 135 ? -17.321 -6.703 14.592 1.00 90.69 135 GLN A N 1
ATOM 1044 C CA . GLN A 1 135 ? -16.814 -7.741 15.497 1.00 90.69 135 GLN A CA 1
ATOM 1045 C C . GLN A 1 135 ? -16.071 -7.145 16.700 1.00 90.69 135 GLN A C 1
ATOM 1047 O O . GLN A 1 135 ? -16.220 -7.612 17.832 1.00 90.69 135 GLN A O 1
ATOM 1052 N N . ARG A 1 136 ? -15.294 -6.073 16.494 1.00 88.00 136 ARG A N 1
ATOM 1053 C CA . ARG A 1 136 ? -14.614 -5.368 17.590 1.00 88.00 136 ARG A CA 1
ATOM 1054 C C . ARG A 1 136 ? -15.613 -4.777 18.587 1.00 88.00 136 ARG A C 1
ATOM 1056 O O . ARG A 1 136 ? -15.373 -4.863 19.791 1.00 88.00 136 ARG A O 1
ATOM 1063 N N . GLN A 1 137 ? -16.721 -4.203 18.115 1.00 88.00 137 GLN A N 1
ATOM 1064 C CA . GLN A 1 137 ? -17.751 -3.644 18.999 1.00 88.00 137 GLN A CA 1
ATOM 1065 C C . GLN A 1 137 ? -18.404 -4.715 19.874 1.00 88.00 137 GLN A C 1
ATOM 1067 O O . GLN A 1 137 ? -18.590 -4.490 21.070 1.00 88.00 137 GLN A O 1
ATOM 1072 N N . GLN A 1 138 ? -18.695 -5.892 19.316 1.00 89.56 138 GLN A N 1
ATOM 1073 C CA . GLN A 1 138 ? -19.253 -7.012 20.080 1.00 89.56 138 GLN A CA 1
ATOM 1074 C C . GLN A 1 138 ? -18.310 -7.448 21.210 1.00 89.56 138 GLN A C 1
ATOM 1076 O O . GLN A 1 138 ? -18.719 -7.485 22.370 1.00 89.56 138 GLN A O 1
ATOM 1081 N N . ARG A 1 139 ? -17.016 -7.634 20.914 1.00 87.81 139 ARG A N 1
ATOM 1082 C CA . ARG A 1 139 ? -16.008 -8.017 21.923 1.00 87.81 139 ARG A CA 1
ATOM 1083 C C . ARG A 1 139 ? -15.868 -6.991 23.050 1.00 87.81 139 ARG A C 1
ATOM 1085 O O . ARG A 1 139 ? -15.719 -7.358 24.214 1.00 87.81 139 ARG A O 1
ATOM 1092 N N . VAL A 1 140 ? -15.917 -5.695 22.726 1.00 87.25 140 VAL A N 1
ATOM 1093 C CA . VAL A 1 140 ? -15.849 -4.627 23.739 1.00 87.25 140 VAL A CA 1
ATOM 1094 C C . VAL A 1 140 ? -17.076 -4.662 24.656 1.00 87.25 140 VAL A C 1
ATOM 1096 O O . VAL A 1 140 ? -16.923 -4.510 25.869 1.00 87.25 140 VAL A O 1
ATOM 1099 N N . LYS A 1 141 ? -18.276 -4.897 24.108 1.00 86.56 141 LYS A N 1
ATOM 1100 C CA . LYS A 1 141 ? -19.509 -5.033 24.900 1.00 86.56 141 LYS A CA 1
ATOM 1101 C C . LYS A 1 141 ? -19.463 -6.257 25.818 1.00 86.56 141 LYS A C 1
ATOM 1103 O O . LYS A 1 141 ? -19.732 -6.126 27.008 1.00 86.56 141 LYS A O 1
ATOM 1108 N N . GLU A 1 142 ? -19.059 -7.416 25.304 1.00 87.69 142 GLU A N 1
ATOM 1109 C CA . GLU A 1 142 ? -18.945 -8.650 26.096 1.00 87.69 142 GLU A CA 1
ATOM 1110 C C . GLU A 1 142 ? -17.966 -8.508 27.267 1.00 87.69 142 GLU A C 1
ATOM 1112 O O . GLU A 1 142 ? -18.258 -8.941 28.383 1.00 87.69 142 GLU A O 1
ATOM 1117 N N . HIS A 1 143 ? -16.818 -7.861 27.049 1.00 87.00 143 HIS A N 1
ATOM 1118 C CA . HIS A 1 143 ? -15.850 -7.617 28.117 1.00 87.00 143 HIS A CA 1
ATOM 1119 C C . HIS A 1 143 ? -16.379 -6.686 29.212 1.00 87.00 143 HIS A C 1
ATOM 1121 O O . HIS A 1 143 ? -16.063 -6.913 30.382 1.00 87.00 143 HIS A O 1
ATOM 1127 N N . LYS A 1 144 ? -17.177 -5.666 28.866 1.00 87.25 144 LYS A N 1
ATOM 1128 C CA . LYS A 1 144 ? -17.830 -4.803 29.864 1.00 87.25 144 LYS A CA 1
ATOM 1129 C C . LYS A 1 144 ? -18.824 -5.601 30.714 1.00 87.25 144 LYS A C 1
ATOM 1131 O O . LYS A 1 144 ? -18.671 -5.631 31.930 1.00 87.25 144 LYS A O 1
ATOM 1136 N N . MET A 1 145 ? -19.714 -6.367 30.076 1.00 86.69 145 MET A N 1
ATOM 1137 C CA . MET A 1 145 ? -20.701 -7.207 30.774 1.00 86.69 145 MET A CA 1
ATOM 1138 C C . MET A 1 145 ? -20.063 -8.283 31.668 1.00 86.69 145 MET A C 1
ATOM 1140 O O . MET A 1 145 ? -20.611 -8.657 32.704 1.00 86.69 145 MET A O 1
ATOM 1144 N N . ARG A 1 146 ? -18.905 -8.833 31.277 1.00 88.50 146 ARG A N 1
ATOM 1145 C CA . ARG A 1 146 ? -18.154 -9.769 32.131 1.00 88.50 146 ARG A CA 1
ATOM 1146 C C . ARG A 1 146 ? -17.577 -9.075 33.366 1.00 88.50 146 ARG A C 1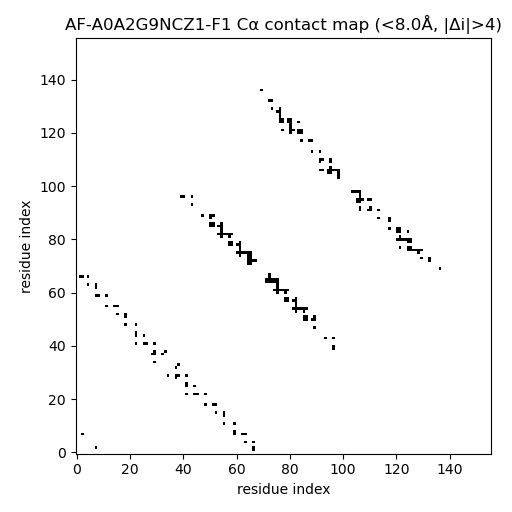
ATOM 1148 O O . ARG A 1 146 ? -17.640 -9.645 34.448 1.00 88.50 146 ARG A O 1
ATOM 1155 N N . LYS A 1 147 ? -17.030 -7.862 33.227 1.00 86.38 147 LYS A N 1
ATOM 1156 C CA . LYS A 1 147 ? -16.491 -7.106 34.370 1.00 86.38 147 LYS A CA 1
ATOM 1157 C C . LYS A 1 147 ? -17.577 -6.723 35.373 1.00 86.38 147 LYS A C 1
ATOM 1159 O O . LYS A 1 147 ? -17.343 -6.871 36.564 1.00 86.38 147 LYS A O 1
ATOM 1164 N N . GLU A 1 148 ? -18.740 -6.289 34.897 1.00 86.50 148 GLU A N 1
ATOM 1165 C CA . GLU A 1 148 ? -19.874 -5.908 35.751 1.00 86.50 148 GLU A CA 1
ATOM 1166 C C . GLU A 1 148 ? -20.370 -7.093 36.598 1.00 86.50 148 GLU A C 1
ATOM 1168 O O . GLU A 1 148 ? -20.465 -6.966 37.816 1.00 86.50 148 GLU A O 1
ATOM 1173 N N . ARG A 1 149 ? -20.529 -8.286 36.004 1.00 82.88 149 ARG A N 1
ATOM 1174 C CA . ARG A 1 149 ? -20.894 -9.512 36.749 1.00 82.88 149 ARG A CA 1
ATOM 1175 C C . ARG A 1 149 ? -19.892 -9.908 37.842 1.00 82.88 149 ARG A C 1
ATOM 1177 O O . ARG A 1 149 ? -20.281 -10.449 38.869 1.00 82.88 149 ARG A O 1
ATOM 1184 N N . HIS A 1 150 ? -18.598 -9.656 37.640 1.00 81.06 150 HIS A N 1
ATOM 1185 C CA . HIS A 1 150 ? -17.570 -9.955 38.648 1.00 81.06 150 HIS A CA 1
ATOM 1186 C C . HIS A 1 150 ? -17.491 -8.930 39.788 1.00 81.06 150 HIS A C 1
ATOM 1188 O O . HIS A 1 150 ? -16.860 -9.217 40.807 1.00 81.06 150 HIS A O 1
ATOM 1194 N N . ILE A 1 151 ? -18.042 -7.732 39.598 1.00 79.50 151 ILE A N 1
ATOM 1195 C CA . ILE A 1 151 ? -18.164 -6.730 40.662 1.00 79.50 151 ILE A CA 1
ATOM 1196 C C . ILE A 1 151 ? -19.381 -7.071 41.521 1.00 79.50 151 ILE A C 1
ATOM 1198 O O . ILE A 1 151 ? -19.253 -7.123 42.737 1.00 79.50 151 ILE A O 1
ATOM 1202 N N . ASP A 1 152 ? -20.506 -7.405 40.888 1.00 78.94 152 ASP A N 1
ATOM 1203 C CA . ASP A 1 152 ? -21.748 -7.792 41.566 1.00 78.94 152 ASP A CA 1
ATOM 1204 C C . ASP A 1 152 ? -21.543 -8.993 42.512 1.00 78.94 152 ASP A C 1
ATOM 1206 O O . ASP A 1 152 ? -21.805 -8.915 43.708 1.00 78.94 152 ASP A O 1
ATOM 1210 N N . ASN A 1 153 ? -20.880 -10.052 42.031 1.00 73.81 153 ASN A N 1
ATOM 1211 C CA . ASN A 1 153 ? -20.551 -11.231 42.846 1.00 73.81 153 ASN A CA 1
ATOM 1212 C C . ASN A 1 153 ? -19.545 -10.984 43.991 1.00 73.81 153 ASN A C 1
ATOM 1214 O O . ASN A 1 153 ? -19.298 -11.901 44.766 1.00 73.81 153 ASN A O 1
ATOM 1218 N N . ARG A 1 154 ? -18.897 -9.813 44.074 1.00 74.31 154 ARG A N 1
ATOM 1219 C CA . ARG A 1 154 ? -17.983 -9.466 45.182 1.00 74.31 154 ARG A CA 1
ATOM 1220 C C . ARG A 1 154 ? -18.650 -8.651 46.288 1.00 74.31 154 ARG A C 1
ATOM 1222 O O . ARG A 1 154 ? -18.018 -8.420 47.315 1.00 74.31 154 ARG A O 1
ATOM 1229 N N . HIS A 1 155 ? -19.881 -8.201 46.068 1.00 66.69 155 HIS A N 1
ATOM 1230 C CA . HIS A 1 155 ? -20.665 -7.444 47.043 1.00 66.69 155 HIS A CA 1
ATOM 1231 C C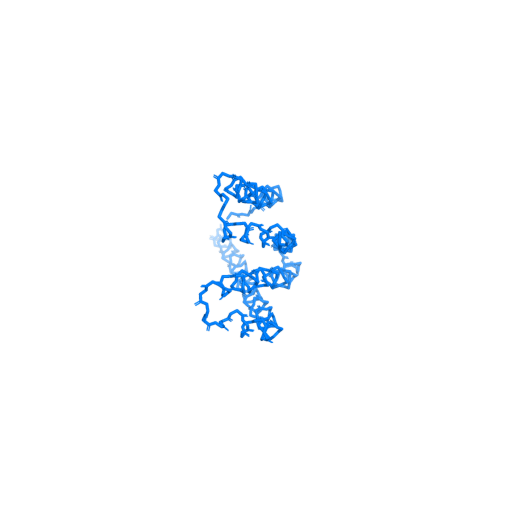 . HIS A 1 155 ? -21.746 -8.295 47.735 1.00 66.69 155 HIS A C 1
ATOM 1233 O O . HIS A 1 155 ? -22.546 -7.756 48.500 1.00 66.69 155 HIS A O 1
ATOM 1239 N N . HIS A 1 156 ? -21.725 -9.611 47.505 1.00 57.12 156 HIS A N 1
ATOM 1240 C CA . HIS A 1 156 ? -22.500 -10.638 48.203 1.00 57.12 156 HIS A CA 1
ATOM 1241 C C . HIS A 1 156 ? -21.565 -11.566 48.976 1.00 57.12 156 HIS A C 1
ATOM 1243 O O . HIS A 1 156 ? -21.967 -11.981 50.084 1.00 57.12 156 HIS A O 1
#

Solvent-accessible surface area (backbone atoms only — not comparable to full-atom values): 8142 Å² total; per-residue (Å²): 129,88,70,49,74,67,51,52,52,52,55,47,49,53,52,53,50,50,54,52,51,51,52,52,51,41,51,50,46,29,70,78,44,85,40,72,70,46,44,51,53,36,50,48,48,68,75,44,44,64,35,56,54,52,18,51,51,28,41,46,51,14,53,54,28,48,67,72,32,86,77,52,28,70,54,14,21,59,29,39,10,56,16,48,34,32,49,50,53,47,50,47,56,49,42,36,62,51,24,77,76,67,71,76,55,59,22,59,55,48,60,75,45,37,69,60,50,39,53,52,50,26,52,51,41,26,53,54,36,49,54,53,52,54,54,51,51,52,54,55,50,53,55,50,58,53,52,53,55,60,52,58,69,70,79,111

Nearest PDB structures (foldseek):
  8dt0-assembly2_B  TM=3.539E-01  e=2.853E+00  synthetic construct
  9bru-assembly1_k  TM=3.803E-01  e=1.877E+00  Mus musculus
  8dt0-assembly1_A  TM=3.415E-01  e=4.816E+00  synthetic construct
  7u8r-assembly1_o  TM=3.760E-01  e=4.816E+00  Sus scrofa

Sequence (156 aa):
MARSAAGIIISWFFTLLAIIVLVLLANFVAYALPNPIVLDLVAFLNGNVWLLIISSIFFYLGALFYKYGFPVNILTPPFDGVGSVFIVAFLINLVEVTDAYSGIGVGYVLKSYSFIIYIVVFILVVLLGYVAVAQRQQRVKEHKMRKERHIDNRHH

Foldseek 3Di:
DLQDLVNLVVVLVVQVVVLVVVLVVLVVCCVVDVDPLSVLLSVLSVVLSVLSVQLSVLQSVLSVQCNVAPPSNLVNQQSNLVSVLSVVVSVLSSVLSVCVVVVPCVSVVCVVCSVVVSVVSSVVSSVVSVVVSVVVVVVVVVVVVVVVVVVVVVVD

Radius of gyration: 21.57 Å; Cα contacts (8 Å, |Δi|>4): 133; chains: 1; bounding box: 48×22×72 Å

pLDDT: mean 92.0, std 8.57, range [41.34, 98.5]